Protein 2HC8 (pdb70)

Sequence (113 aa):
EAIKKLVGLQAKTAVVIRDGKEIAVPVEEVAVGDIVIVRPGEKIPVDGVVVEGESYVDESMISGEPVPVLKSKGDEVFGATINNTGVLKIRATRVGGETLLAQIVKLVEDAMG

Foldseek 3Di: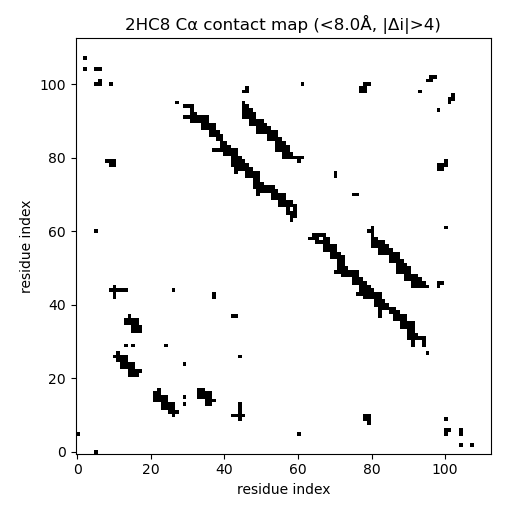
DPLVVLVVLADQWWWWQDPNRTDIDGQVPDDQQTKTKAAAFGFDHAKFFWQDDKFFKAPCVPPVDRGTDIHHGGDIDFGSIGTHDGMTITRHHGGDCGTPSNVVSCVVVVVVD

CATH classification: 2.70.150.10

B-factor: mean 28.39, std 11.29, range [14.31, 79.06]

GO terms:
  GO:0042802 identical protein binding (F, IPI)

Solvent-accessible surface area: 6274 Å² total; per-residue (Å²): 114,84,42,182,40,18,68,61,60,72,15,171,91,2,28,0,45,82,149,79,133,88,65,84,10,63,25,147,92,6,51,94,42,17,52,0,12,0,96,68,59,50,66,0,9,1,0,0,33,2,50,92,31,109,2,97,0,32,23,43,42,44,55,55,98,116,113,51,55,74,18,33,162,52,55,71,0,45,4,3,1,56,0,59,87,17,68,0,57,0,101,1,36,63,35,56,61,109,12,54,3,15,90,45,17,122,122,41,112,86,80,162,111

Secondary structure (DSSP, 8-state):
-HHHHHHHHS-SEEEEEETTEEEEEEGGG--TT-EEEE-TTPBP-SEEEEEE--EEEE-HHHH--SS-EEE-TT-EE-TT-EE-SS-EEEEEEE-GGGSHHHHHHHHHHHHH-

Organism: Archaeoglobus fulgidus (strain ATCC 49558 / DSM 4304 / JCM 9628 / NBRC 100126 / VC-16) (NCBI:txid224325)

Structure (mmCIF, N/CA/C/O backbone):
data_2HC8
#
_entry.id   2HC8
#
_cell.length_a   111.273
_cell.length_b   29.372
_cell.length_c   39.972
_cell.angle_alpha   90.00
_cell.angle_beta   110.46
_cell.angle_gamma   90.00
#
_symmetry.space_group_name_H-M   'C 1 2 1'
#
loop_
_entity.id
_entity.type
_entity.pdbx_description
1 polymer 'Cation-transporting ATPase, P-type'
2 water water
#
loop_
_atom_site.group_PDB
_atom_site.id
_atom_site.type_symbol
_atom_site.label_atom_id
_atom_site.label_alt_id
_atom_site.label_comp_id
_atom_site.label_asym_id
_atom_site.label_entity_id
_atom_site.label_seq_id
_atom_site.pdbx_PDB_ins_code
_atom_site.Cartn_x
_atom_site.Cartn_y
_atom_site.Cartn_z
_atom_site.occupancy
_atom_site.B_iso_or_equiv
_atom_site.auth_seq_id
_atom_site.auth_comp_id
_atom_site.auth_asym_id
_atom_site.auth_atom_id
_atom_site.pdbx_PDB_model_num
ATOM 1 N N . GLU A 1 1 ? 54.089 -10.527 -5.609 1.00 52.96 214 GLU A N 1
ATOM 2 C CA . GLU A 1 1 ? 55.224 -9.977 -4.804 1.00 52.86 214 GLU A CA 1
ATOM 3 C C . GLU A 1 1 ? 55.141 -8.456 -4.649 1.00 52.59 214 GLU A C 1
ATOM 4 O O . GLU A 1 1 ? 54.688 -7.757 -5.559 1.00 52.59 214 GLU A O 1
ATOM 6 N N . ALA A 1 2 ? 55.569 -7.966 -3.482 1.00 52.12 215 ALA A N 1
ATOM 7 C CA . ALA A 1 2 ? 55.729 -6.529 -3.204 1.00 51.59 215 ALA A CA 1
ATOM 8 C C . ALA A 1 2 ? 54.492 -5.667 -3.503 1.00 51.31 215 ALA A C 1
ATOM 9 O O . ALA A 1 2 ? 53.356 -6.091 -3.274 1.00 51.11 215 ALA A O 1
ATOM 11 N N . ILE A 1 3 ? 54.916 -4.671 -4.554 1.00 51.01 216 ILE A N 1
ATOM 12 C CA . ILE A 1 3 ? 53.969 -3.672 -5.051 1.00 50.74 216 ILE A CA 1
ATOM 13 C C . ILE A 1 3 ? 52.849 -4.247 -5.927 1.00 50.42 216 ILE A C 1
ATOM 14 O O . ILE A 1 3 ? 51.679 -3.836 -5.817 1.00 50.23 216 ILE A O 1
ATOM 19 N N . LYS A 1 4 ? 53.213 -5.180 -6.807 1.00 49.90 217 LYS A N 1
ATOM 20 C CA . LYS A 1 4 ? 52.236 -5.803 -7.696 1.00 49.56 217 LYS A CA 1
ATOM 21 C C . LYS A 1 4 ? 51.212 -6.598 -6.880 1.00 48.83 217 LYS A C 1
ATOM 22 O O . LYS A 1 4 ? 50.009 -6.594 -7.195 1.00 48.39 217 LYS A O 1
ATOM 28 N N . LYS A 1 5 ? 51.697 -7.248 -5.819 1.00 47.72 218 LYS A N 1
ATOM 29 C CA . LYS A 1 5 ? 50.832 -7.963 -4.877 1.00 47.15 218 LYS A CA 1
ATOM 30 C C . LYS A 1 5 ? 49.885 -7.004 -4.156 1.00 46.48 218 LYS A C 1
ATOM 31 O O . LYS A 1 5 ? 48.713 -7.329 -3.961 1.00 46.33 218 LYS A O 1
ATOM 33 N N . LEU A 1 6 ? 50.406 -5.832 -3.773 1.00 45.64 219 LEU A N 1
ATOM 34 C CA . LEU A 1 6 ? 49.631 -4.792 -3.089 1.00 44.68 219 LEU A CA 1
ATOM 35 C C . LEU A 1 6 ? 48.432 -4.306 -3.915 1.00 44.02 219 LEU A C 1
ATOM 36 O O . LEU A 1 6 ? 47.303 -4.266 -3.409 1.00 43.87 219 LEU A O 1
ATOM 41 N N . VAL A 1 7 ? 48.684 -3.948 -5.178 1.00 43.04 220 VAL A N 1
ATOM 42 C CA . VAL A 1 7 ? 47.632 -3.546 -6.118 1.00 42.34 220 VAL A CA 1
ATOM 43 C C . VAL A 1 7 ? 46.545 -4.628 -6.191 1.00 41.41 220 VAL A C 1
ATOM 44 O O . VAL A 1 7 ? 45.342 -4.321 -6.126 1.00 41.25 220 VAL A O 1
ATOM 48 N N . GLY A 1 8 ? 46.984 -5.889 -6.292 1.00 40.30 221 GLY A N 1
ATOM 49 C CA . GLY A 1 8 ? 46.084 -7.047 -6.265 1.00 38.83 221 GLY A CA 1
ATOM 50 C C . GLY A 1 8 ? 45.315 -7.216 -4.958 1.00 37.55 221 GLY A C 1
ATOM 51 O O . GLY A 1 8 ? 44.285 -7.886 -4.925 1.00 38.11 221 GLY A O 1
ATOM 52 N N . LEU A 1 9 ? 45.816 -6.608 -3.882 1.00 36.12 222 LEU A N 1
ATOM 53 C CA . LEU A 1 9 ? 45.177 -6.707 -2.572 1.00 34.68 222 LEU A CA 1
ATOM 54 C C . LEU A 1 9 ? 44.041 -5.700 -2.347 1.00 33.08 222 LEU A C 1
ATOM 55 O O . LEU A 1 9 ? 43.266 -5.860 -1.405 1.00 33.05 222 LEU A O 1
ATOM 60 N N . GLN A 1 10 ? 43.944 -4.685 -3.201 1.00 31.04 223 GLN A N 1
ATOM 61 C CA . GLN A 1 10 ? 42.941 -3.629 -3.017 1.00 30.08 223 GLN A CA 1
ATOM 62 C C . GLN A 1 10 ? 41.532 -4.204 -3.089 1.00 28.31 223 GLN A C 1
ATOM 63 O O . GLN A 1 10 ? 41.287 -5.105 -3.880 1.00 27.72 223 GLN A O 1
ATOM 69 N N . ALA A 1 11 ? 40.617 -3.704 -2.255 1.00 25.91 224 ALA A N 1
ATOM 70 C CA . ALA A 1 11 ? 39.216 -4.156 -2.310 1.00 25.31 224 ALA A CA 1
ATOM 71 C C . ALA A 1 11 ? 38.563 -3.779 -3.633 1.00 24.88 224 ALA A C 1
ATOM 72 O O . ALA A 1 11 ? 38.961 -2.786 -4.255 1.00 25.47 224 ALA A O 1
ATOM 74 N N . LYS A 1 12 ? 37.584 -4.572 -4.079 1.00 23.78 225 LYS A N 1
ATOM 75 C CA . LYS A 1 12 ? 36.842 -4.236 -5.295 1.00 23.02 225 LYS A CA 1
ATOM 76 C C . LYS A 1 12 ? 35.432 -3.769 -4.957 1.00 21.81 225 LYS A C 1
ATOM 77 O O . LYS A 1 12 ? 34.796 -3.106 -5.770 1.00 21.79 225 LYS A O 1
ATOM 83 N N . THR A 1 13 ? 34.970 -4.117 -3.763 1.00 20.79 226 THR A N 1
ATOM 84 C CA . THR A 1 13 ? 33.579 -3.827 -3.387 1.00 21.16 226 THR A CA 1
ATOM 85 C C . THR A 1 13 ? 33.564 -3.322 -1.950 1.00 20.07 226 THR A C 1
ATOM 86 O O . THR A 1 13 ? 34.551 -3.503 -1.209 1.00 20.60 226 THR A O 1
ATOM 90 N N . ALA A 1 14 ? 32.472 -2.655 -1.556 1.00 17.70 227 ALA A N 1
ATOM 91 C CA . ALA A 1 14 ? 32.293 -2.222 -0.199 1.00 16.32 227 ALA A CA 1
ATOM 92 C C . ALA A 1 14 ? 30.808 -2.335 0.123 1.00 16.95 227 ALA A C 1
ATOM 93 O O . ALA A 1 14 ? 29.993 -2.347 -0.764 1.00 18.40 227 ALA A O 1
ATOM 95 N N . VAL A 1 15 ? 30.492 -2.361 1.401 1.00 15.01 228 VAL A N 1
ATOM 96 C CA . VAL A 1 15 ? 29.076 -2.201 1.822 1.00 16.18 228 VAL A CA 1
ATOM 97 C C . VAL A 1 15 ? 28.995 -0.906 2.610 1.00 15.80 228 VAL A C 1
ATOM 98 O O . VAL A 1 15 ? 29.643 -0.759 3.675 1.00 17.82 228 VAL A O 1
ATOM 102 N N . VAL A 1 16 ? 28.201 0.035 2.104 1.00 16.33 229 VAL A N 1
ATOM 103 C CA . VAL A 1 16 ? 28.021 1.329 2.752 1.00 16.96 229 VAL A CA 1
ATOM 104 C C . VAL A 1 16 ? 26.648 1.388 3.355 1.00 18.21 229 VAL A C 1
ATOM 105 O O . VAL A 1 16 ? 25.760 0.599 2.960 1.00 18.55 229 VAL A O 1
ATOM 109 N N . ILE A 1 17 ? 26.475 2.286 4.335 1.00 17.67 230 ILE A N 1
ATOM 110 C CA . ILE A 1 17 ? 25.173 2.492 4.904 1.00 18.78 230 ILE A CA 1
ATOM 111 C C . ILE A 1 17 ? 24.733 3.879 4.454 1.00 17.90 230 ILE A C 1
ATOM 112 O O . ILE A 1 17 ? 25.337 4.904 4.854 1.00 16.41 230 ILE A O 1
ATOM 117 N N . ARG A 1 18 ? 23.681 3.896 3.635 1.00 18.36 231 ARG A N 1
ATOM 118 C CA . ARG A 1 18 ? 23.126 5.137 3.079 1.00 18.32 231 ARG A CA 1
ATOM 119 C C . ARG A 1 18 ? 21.599 5.075 3.211 1.00 20.18 231 ARG A C 1
ATOM 120 O O . ARG A 1 18 ? 20.992 4.004 2.948 1.00 20.26 231 ARG A O 1
ATOM 128 N N . ASP A 1 19 ? 21.005 6.198 3.618 1.00 19.93 232 ASP A N 1
ATOM 129 C CA . ASP A 1 19 ? 19.515 6.266 3.761 1.00 21.73 232 ASP A CA 1
ATOM 130 C C . ASP A 1 19 ? 19.014 5.171 4.712 1.00 22.69 232 ASP A C 1
ATOM 131 O O . ASP A 1 19 ? 17.962 4.548 4.478 1.00 23.42 232 ASP A O 1
ATOM 136 N N . GLY A 1 20 ? 19.795 4.926 5.757 1.00 23.15 233 GLY A N 1
ATOM 137 C CA . GLY A 1 20 ? 19.466 3.965 6.798 1.00 25.08 233 GLY A CA 1
ATOM 138 C C . GLY A 1 20 ? 19.575 2.489 6.446 1.00 25.25 233 GLY A C 1
ATOM 139 O O . GLY A 1 20 ? 19.137 1.647 7.246 1.00 27.05 233 GLY A O 1
ATOM 140 N N . LYS A 1 21 ? 20.128 2.164 5.273 1.00 23.83 234 LYS A N 1
ATOM 141 C CA . LYS A 1 21 ? 20.192 0.769 4.814 1.00 25.15 234 LYS A CA 1
ATOM 142 C C . LYS A 1 21 ? 21.583 0.404 4.239 1.00 22.70 234 LYS A C 1
ATOM 143 O O . LYS A 1 21 ? 22.309 1.290 3.768 1.00 21.37 234 LYS A O 1
ATOM 149 N N . GLU A 1 22 ? 21.926 -0.881 4.288 1.00 20.29 235 GLU A N 1
ATOM 150 C CA . GLU A 1 22 ? 23.170 -1.380 3.654 1.00 20.14 235 GLU A CA 1
ATOM 151 C C . GLU A 1 22 ? 23.031 -1.445 2.138 1.00 19.97 235 GLU A C 1
ATOM 152 O O . GLU A 1 22 ? 21.992 -1.874 1.620 1.00 20.02 235 GLU A O 1
ATOM 158 N N . ILE A 1 23 ? 24.054 -0.988 1.416 1.00 18.34 236 ILE A N 1
ATOM 159 C CA . ILE A 1 23 ? 24.081 -1.117 -0.034 1.00 18.40 236 ILE A CA 1
ATOM 160 C C . ILE A 1 23 ? 25.461 -1.598 -0.429 1.00 17.16 236 ILE A C 1
ATOM 161 O O . ILE A 1 23 ? 26.455 -0.977 -0.051 1.00 16.85 236 ILE A O 1
ATOM 166 N N . ALA A 1 24 ? 25.522 -2.700 -1.162 1.00 17.23 237 ALA A N 1
ATOM 167 C CA . ALA A 1 24 ? 26.813 -3.149 -1.783 1.00 17.80 237 ALA A CA 1
ATOM 168 C C . ALA A 1 24 ? 27.146 -2.392 -3.067 1.00 18.63 237 ALA A C 1
ATOM 169 O O . ALA A 1 24 ? 26.357 -2.363 -4.038 1.00 19.29 237 ALA A O 1
ATOM 171 N N . VAL A 1 25 ? 28.323 -1.763 -3.093 1.00 17.44 238 VAL A N 1
ATOM 172 C CA . VAL A 1 25 ? 28.704 -0.920 -4.225 1.00 19.02 238 VAL A CA 1
ATOM 173 C C . VAL A 1 25 ? 30.119 -1.258 -4.693 1.00 18.20 238 VAL A C 1
ATOM 174 O O . VAL A 1 25 ? 30.917 -1.741 -3.902 1.00 18.34 238 VAL A O 1
ATOM 178 N N . PRO A 1 26 ? 30.431 -0.988 -5.977 1.00 18.75 239 PRO A N 1
ATOM 179 C CA . PRO A 1 26 ? 31.841 -1.064 -6.353 1.00 19.12 239 PRO A CA 1
ATOM 180 C C . PRO A 1 26 ? 32.624 -0.066 -5.508 1.00 18.81 239 PRO A C 1
ATOM 181 O O . PRO A 1 26 ? 32.107 1.014 -5.169 1.00 18.87 239 PRO A O 1
ATOM 185 N N . VAL A 1 27 ? 33.864 -0.410 -5.173 1.00 19.02 240 VAL A N 1
ATOM 186 C CA . VAL A 1 27 ? 34.625 0.412 -4.218 1.00 18.86 240 VAL A CA 1
ATOM 187 C C . VAL A 1 27 ? 34.791 1.858 -4.715 1.00 18.81 240 VAL A C 1
ATOM 188 O O . VAL A 1 27 ? 34.888 2.746 -3.918 1.00 17.83 240 VAL A O 1
ATOM 192 N N . GLU A 1 28 ? 34.802 2.068 -6.024 1.00 18.92 241 GLU A N 1
ATOM 193 C CA . GLU A 1 28 ? 34.967 3.412 -6.610 1.00 20.25 241 GLU A CA 1
ATOM 194 C C . GLU A 1 28 ? 33.826 4.370 -6.231 1.00 20.21 241 GLU A C 1
ATOM 195 O O . GLU A 1 28 ? 33.981 5.598 -6.317 1.00 20.95 241 GLU A O 1
ATOM 201 N N . GLU A 1 29 ? 32.690 3.801 -5.815 1.00 19.31 242 GLU A N 1
ATOM 202 C CA . GLU A 1 29 ? 31.520 4.594 -5.446 1.00 19.35 242 GLU A CA 1
ATOM 203 C C . GLU A 1 29 ? 31.559 5.048 -3.994 1.00 18.17 242 GLU A C 1
ATOM 204 O O . GLU A 1 29 ? 30.700 5.826 -3.588 1.00 18.42 242 GLU A O 1
ATOM 210 N N . VAL A 1 30 ? 32.521 4.539 -3.204 1.00 16.85 243 VAL A N 1
ATOM 211 C CA . VAL A 1 30 ? 32.623 4.949 -1.795 1.00 15.85 243 VAL A CA 1
ATOM 212 C C . VAL A 1 30 ? 33.190 6.376 -1.752 1.00 17.73 243 VAL A C 1
ATOM 213 O O . VAL A 1 30 ? 34.200 6.664 -2.410 1.00 19.43 243 VAL A O 1
ATOM 217 N N . ALA A 1 31 ? 32.549 7.234 -0.967 1.00 17.09 244 ALA A N 1
ATOM 218 C CA . ALA A 1 31 ? 33.006 8.632 -0.804 1.00 16.76 244 ALA A CA 1
ATOM 219 C C . ALA A 1 31 ? 33.581 8.861 0.582 1.00 16.17 244 ALA A C 1
ATOM 220 O O . ALA A 1 31 ? 33.214 8.192 1.543 1.00 15.96 244 ALA A O 1
ATOM 222 N N . VAL A 1 32 ? 34.474 9.859 0.687 1.00 16.86 245 VAL A N 1
ATOM 223 C CA . VAL A 1 32 ? 34.891 10.330 2.002 1.00 17.30 245 VAL A CA 1
ATOM 224 C C . VAL A 1 32 ? 33.606 10.661 2.767 1.00 16.59 245 VAL A C 1
ATOM 225 O O . VAL A 1 32 ? 32.679 11.244 2.187 1.00 18.59 245 VAL A O 1
ATOM 229 N N . GLY A 1 33 ? 33.537 10.275 4.033 1.00 16.74 246 GLY A N 1
ATOM 230 C CA . GLY A 1 33 ? 32.339 10.498 4.845 1.00 18.13 246 GLY A CA 1
ATOM 231 C C . GLY A 1 33 ? 31.391 9.313 4.895 1.00 17.57 246 GLY A C 1
ATOM 232 O O . GLY A 1 33 ? 30.608 9.181 5.838 1.00 18.26 246 GLY A O 1
ATOM 233 N N . ASP A 1 34 ? 31.477 8.427 3.918 1.00 16.33 247 ASP A N 1
ATOM 234 C CA . ASP A 1 34 ? 30.614 7.225 3.896 1.00 17.63 247 ASP A CA 1
ATOM 235 C C . ASP A 1 34 ? 30.836 6.388 5.133 1.00 17.28 247 ASP A C 1
ATOM 236 O O . ASP A 1 34 ? 31.976 6.259 5.614 1.00 16.47 247 ASP A O 1
ATOM 241 N N . ILE A 1 35 ? 29.757 5.797 5.629 1.00 17.70 248 ILE A N 1
ATOM 242 C CA . ILE A 1 35 ? 29.877 4.771 6.671 1.00 17.63 248 ILE A CA 1
ATOM 243 C C . ILE A 1 35 ? 29.942 3.419 5.953 1.00 18.61 248 ILE A C 1
ATOM 244 O O . ILE A 1 35 ? 29.027 3.036 5.181 1.00 16.97 248 ILE A O 1
ATOM 249 N N . VAL A 1 36 ? 31.055 2.726 6.172 1.00 17.72 249 VAL A N 1
ATOM 250 C CA . VAL A 1 36 ? 31.237 1.385 5.653 1.00 17.86 249 VAL A CA 1
ATOM 251 C C . VAL A 1 36 ? 31.138 0.351 6.776 1.00 17.27 249 VAL A C 1
ATOM 252 O O . VAL A 1 36 ? 31.584 0.586 7.909 1.00 16.27 249 VAL A O 1
ATOM 256 N N . ILE A 1 37 ? 30.507 -0.776 6.464 1.00 16.55 250 ILE A N 1
ATOM 257 C CA . ILE A 1 37 ? 30.406 -1.876 7.421 1.00 18.04 250 ILE A CA 1
ATOM 258 C C . ILE A 1 37 ? 31.297 -3.018 6.920 1.00 17.09 250 ILE A C 1
ATOM 259 O O . ILE A 1 37 ? 31.274 -3.380 5.727 1.00 18.07 250 ILE A O 1
ATOM 264 N N . VAL A 1 38 ? 32.128 -3.537 7.821 1.00 18.77 251 VAL A N 1
ATOM 265 C CA . VAL A 1 38 ? 33.064 -4.619 7.486 1.00 18.25 251 VAL A CA 1
ATOM 266 C C . VAL A 1 38 ? 32.894 -5.785 8.450 1.00 19.60 251 VAL A C 1
ATOM 267 O O . VAL A 1 38 ? 33.030 -5.609 9.657 1.00 18.91 251 VAL A O 1
ATOM 271 N N . ARG A 1 39 ? 32.545 -6.954 7.924 1.00 22.27 252 ARG A N 1
ATOM 272 C CA . ARG A 1 39 ? 32.325 -8.137 8.775 1.00 24.43 252 ARG A CA 1
ATOM 273 C C . ARG A 1 39 ? 33.624 -8.848 9.107 1.00 24.32 252 ARG A C 1
ATOM 274 O O . ARG A 1 39 ? 34.599 -8.686 8.382 1.00 25.07 252 ARG A O 1
ATOM 282 N N . PRO A 1 40 ? 33.618 -9.696 10.161 1.00 25.18 253 PRO A N 1
ATOM 283 C CA . PRO A 1 40 ? 34.820 -10.515 10.394 1.00 25.41 253 PRO A CA 1
ATOM 284 C C . PRO A 1 40 ? 35.196 -11.286 9.149 1.00 24.89 253 PRO A C 1
ATOM 285 O O . PRO A 1 40 ? 34.314 -11.854 8.477 1.00 25.25 253 PRO A O 1
ATOM 289 N N . GLY A 1 41 ? 36.484 -11.300 8.836 1.00 24.90 254 GLY A N 1
ATOM 290 C CA . GLY A 1 41 ? 37.020 -11.986 7.670 1.00 25.01 254 GLY A CA 1
ATOM 291 C C . GLY A 1 41 ? 37.055 -11.191 6.384 1.00 25.60 254 GLY A C 1
ATOM 292 O O . GLY A 1 41 ? 37.641 -11.630 5.396 1.00 26.71 254 GLY A O 1
ATOM 293 N N . GLU A 1 42 ? 36.429 -10.009 6.391 1.00 24.82 255 GLU A N 1
ATOM 294 C CA . GLU A 1 42 ? 36.352 -9.190 5.188 1.00 25.78 255 GLU A CA 1
ATOM 295 C C . GLU A 1 42 ? 37.465 -8.152 5.135 1.00 24.12 255 GLU A C 1
ATOM 296 O O . GLU A 1 42 ? 37.942 -7.668 6.172 1.00 24.77 255 GLU A O 1
ATOM 302 N N . LYS A 1 43 ? 37.820 -7.794 3.914 1.00 24.14 256 LYS A N 1
ATOM 303 C CA . LYS A 1 43 ? 38.771 -6.734 3.631 1.00 23.60 256 LYS A CA 1
ATOM 304 C C . LYS A 1 43 ? 38.190 -5.343 3.964 1.00 22.80 256 LYS A C 1
ATOM 305 O O . LYS A 1 43 ? 37.049 -5.010 3.549 1.00 21.60 256 LYS A O 1
ATOM 311 N N . ILE A 1 44 ? 38.963 -4.534 4.694 1.00 21.04 257 ILE A N 1
ATOM 312 C CA . ILE A 1 44 ? 38.601 -3.114 4.899 1.00 19.79 257 ILE A CA 1
ATOM 313 C C . ILE A 1 44 ? 38.820 -2.377 3.566 1.00 18.95 257 ILE A C 1
ATOM 314 O O . ILE A 1 44 ? 39.9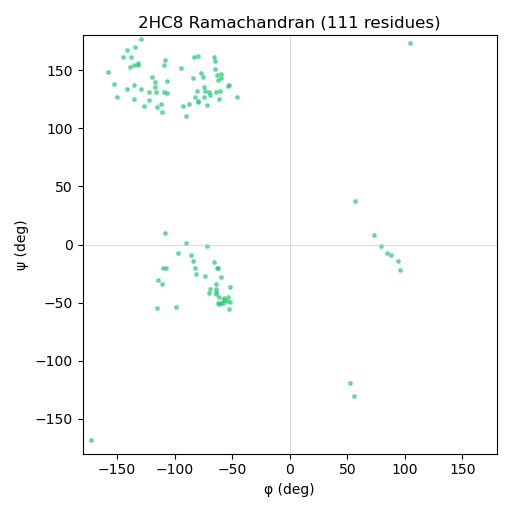15 -2.437 2.975 1.00 19.16 257 ILE A O 1
ATOM 319 N N . PRO A 1 45 ? 37.759 -1.782 3.013 1.00 17.66 258 PRO A N 1
ATOM 320 C CA . PRO A 1 45 ? 37.912 -1.309 1.610 1.00 16.83 258 PRO A CA 1
ATOM 321 C C . PRO A 1 45 ? 38.595 0.021 1.372 1.00 17.97 258 PRO A C 1
ATOM 322 O O . PRO A 1 45 ? 39.081 0.248 0.251 1.00 19.00 258 PRO A O 1
ATOM 326 N N . VAL A 1 46 ? 38.559 0.911 2.367 1.00 17.18 259 VAL A N 1
ATOM 327 C CA . VAL A 1 46 ? 39.126 2.264 2.234 1.00 17.64 259 VAL A CA 1
ATOM 328 C C . VAL A 1 46 ? 39.789 2.616 3.561 1.00 17.13 259 VAL A C 1
ATOM 329 O O . VAL A 1 46 ? 39.542 1.929 4.539 1.00 17.05 259 VAL A O 1
ATOM 333 N N . ASP A 1 47 ? 40.598 3.683 3.597 1.00 16.81 260 ASP A N 1
ATOM 334 C CA . ASP A 1 47 ? 41.102 4.188 4.903 1.00 17.86 260 ASP A CA 1
ATOM 335 C C . ASP A 1 47 ? 39.999 4.928 5.647 1.00 17.57 260 ASP A C 1
ATOM 336 O O . ASP A 1 47 ? 39.180 5.628 5.034 1.00 18.52 260 ASP A O 1
ATOM 341 N N . GLY A 1 48 ? 39.993 4.798 6.963 1.00 17.79 261 GLY A N 1
ATOM 342 C CA . GLY A 1 48 ? 39.005 5.513 7.775 1.00 19.91 261 GLY A CA 1
ATOM 343 C C . GLY A 1 48 ? 39.197 5.432 9.267 1.00 20.09 261 GLY A C 1
ATOM 344 O O . GLY A 1 48 ? 40.266 4.992 9.746 1.00 20.61 261 GLY A O 1
ATOM 345 N N . VAL A 1 49 ? 38.183 5.871 10.021 1.00 18.91 262 VAL A N 1
ATOM 346 C CA . VAL A 1 49 ? 38.232 5.885 11.485 1.00 20.27 262 VAL A CA 1
ATOM 347 C C . VAL A 1 49 ? 37.054 5.057 11.961 1.00 19.02 262 VAL A C 1
ATOM 348 O O . VAL A 1 49 ? 35.925 5.217 11.453 1.00 18.37 262 VAL A O 1
ATOM 352 N N . VAL A 1 50 ? 37.330 4.142 12.884 1.00 19.70 263 VAL A N 1
ATOM 353 C CA . VAL A 1 50 ? 36.287 3.315 13.490 1.00 20.40 263 VAL A CA 1
ATOM 354 C C . VAL A 1 50 ? 35.252 4.164 14.232 1.00 21.16 263 VAL A C 1
ATOM 355 O O . VAL A 1 50 ? 35.607 4.988 15.091 1.00 20.43 263 VAL A O 1
ATOM 359 N N . VAL A 1 51 ? 33.980 3.983 13.877 1.00 21.50 264 VAL A N 1
ATOM 360 C CA . VAL A 1 51 ? 32.898 4.715 14.571 1.00 24.24 264 VAL A CA 1
ATOM 361 C C . VAL A 1 51 ? 32.047 3.806 15.442 1.00 25.10 264 VAL A C 1
ATOM 362 O O . VAL A 1 51 ? 31.363 4.274 16.375 1.00 25.88 264 VAL A O 1
ATOM 366 N N . GLU A 1 52 ? 32.096 2.514 15.151 1.00 25.37 265 GLU A N 1
ATOM 367 C CA . GLU A 1 52 ? 31.404 1.506 15.950 1.00 27.71 265 GLU A CA 1
ATOM 368 C C . GLU A 1 52 ? 32.116 0.165 15.861 1.00 26.04 265 GLU A C 1
ATOM 369 O O . GLU A 1 52 ? 32.566 -0.242 14.797 1.00 24.72 265 GLU A O 1
ATOM 375 N N . GLY A 1 53 ? 32.223 -0.504 17.002 1.00 26.66 266 GLY A N 1
ATOM 376 C CA . GLY A 1 53 ? 32.725 -1.870 17.065 1.00 26.48 266 GLY A CA 1
ATOM 377 C C . GLY A 1 53 ? 34.143 -1.946 17.596 1.00 26.83 266 GLY A C 1
ATOM 378 O O . GLY A 1 53 ? 34.795 -0.928 17.803 1.00 27.29 266 GLY A O 1
ATOM 379 N N . GLU A 1 54 ? 34.601 -3.172 17.810 1.00 26.96 267 GLU A N 1
ATOM 380 C CA . GLU A 1 54 ? 35.944 -3.450 18.295 1.00 28.13 267 GLU A CA 1
ATOM 381 C C . GLU A 1 54 ? 36.361 -4.798 17.733 1.00 26.44 267 GLU A C 1
ATOM 382 O O . GLU A 1 54 ? 35.637 -5.783 17.873 1.00 26.49 267 GLU A O 1
ATOM 388 N N . SER A 1 55 ? 37.522 -4.835 17.080 1.00 24.68 268 SER A N 1
ATOM 389 C CA . SER A 1 55 ? 37.959 -6.020 16.374 1.00 23.24 268 SER A CA 1
ATOM 390 C C . SER A 1 55 ? 39.486 -6.019 16.179 1.00 22.51 268 SER A C 1
ATOM 391 O O . SER A 1 55 ? 40.097 -4.942 16.025 1.00 22.46 268 SER A O 1
ATOM 394 N N . TYR A 1 56 ? 40.073 -7.214 16.161 1.00 21.25 269 TYR A N 1
ATOM 395 C CA . TYR A 1 56 ? 41.478 -7.338 15.776 1.00 21.30 269 TYR A CA 1
ATOM 396 C C . TYR A 1 56 ? 41.551 -7.311 14.252 1.00 20.90 269 TYR A C 1
ATOM 397 O O . TYR A 1 56 ? 40.762 -7.999 13.573 1.00 22.09 269 TYR A O 1
ATOM 406 N N . VAL A 1 57 ? 42.473 -6.491 13.735 1.00 19.22 270 VAL A N 1
ATOM 407 C CA . VAL A 1 57 ? 42.677 -6.309 12.303 1.00 18.49 270 VAL A CA 1
ATOM 408 C C . VAL A 1 57 ? 44.090 -6.781 11.935 1.00 19.79 270 VAL A C 1
ATOM 409 O O . VAL A 1 57 ? 45.074 -6.455 12.620 1.00 20.36 270 VAL A O 1
ATOM 413 N N . ASP A 1 58 ? 44.164 -7.532 10.843 1.00 20.11 271 ASP A N 1
ATOM 414 C CA . ASP A 1 58 ? 45.424 -8.054 10.298 1.00 21.71 271 ASP A CA 1
ATOM 415 C C . ASP A 1 58 ? 45.985 -7.047 9.297 1.00 21.54 271 ASP A C 1
ATOM 416 O O . ASP A 1 58 ? 45.406 -6.844 8.244 1.00 21.61 271 ASP A O 1
ATOM 421 N N . GLU A 1 59 ? 47.099 -6.393 9.666 1.00 22.27 272 GLU A N 1
ATOM 422 C CA . GLU A 1 59 ? 47.744 -5.380 8.835 1.00 22.64 272 GLU A CA 1
ATOM 423 C C . GLU A 1 59 ? 49.060 -5.878 8.235 1.00 23.27 272 GLU A C 1
ATOM 424 O O . GLU A 1 59 ? 49.790 -5.103 7.634 1.00 22.08 272 GLU A O 1
ATOM 430 N N . SER A 1 60 ? 49.322 -7.176 8.378 1.00 24.74 273 SER A N 1
ATOM 431 C CA . SER A 1 60 ? 50.590 -7.782 7.890 1.00 26.58 273 SER A CA 1
ATOM 432 C C . SER A 1 60 ? 50.924 -7.471 6.432 1.00 27.40 273 SER A C 1
ATOM 433 O O . SER A 1 60 ? 52.094 -7.264 6.110 1.00 28.40 273 SER A O 1
ATOM 436 N N . MET A 1 61 ? 49.901 -7.401 5.570 1.00 27.53 274 MET A N 1
ATOM 437 C CA . MET A 1 61 ? 50.096 -7.117 4.147 1.00 28.49 274 MET A CA 1
ATOM 438 C C . MET A 1 61 ? 50.632 -5.720 3.850 1.00 29.09 274 MET A C 1
ATOM 439 O O . MET A 1 61 ? 51.092 -5.445 2.736 1.00 30.31 274 MET A O 1
ATOM 444 N N . ILE A 1 62 ? 50.579 -4.833 4.835 1.00 29.83 275 ILE A N 1
ATOM 445 C CA . ILE A 1 62 ? 51.147 -3.480 4.687 1.00 30.40 275 ILE A CA 1
ATOM 446 C C . ILE A 1 62 ? 52.325 -3.233 5.648 1.00 31.29 275 ILE A C 1
ATOM 447 O O . ILE A 1 62 ? 53.414 -2.830 5.230 1.00 32.34 275 ILE A O 1
ATOM 452 N N . SER A 1 63 ? 52.098 -3.445 6.934 1.00 31.25 276 SER A N 1
ATOM 453 C CA . SER A 1 63 ? 53.129 -3.198 7.933 1.00 32.06 276 SER A CA 1
ATOM 454 C C . SER A 1 63 ? 54.133 -4.345 8.095 1.00 32.81 276 SER A C 1
ATOM 455 O O . SER A 1 63 ? 55.206 -4.137 8.656 1.00 34.25 276 SER A O 1
ATOM 458 N N . GLY A 1 64 ? 53.769 -5.550 7.662 1.00 33.36 277 GLY A N 1
ATOM 459 C CA . GLY A 1 64 ? 54.614 -6.741 7.864 1.00 34.39 277 GLY A CA 1
ATOM 460 C C . GLY A 1 64 ? 54.559 -7.367 9.251 1.00 34.68 277 GLY A C 1
ATOM 461 O O . GLY A 1 64 ? 55.212 -8.387 9.515 1.00 35.10 277 GLY A O 1
ATOM 462 N N . GLU A 1 65 ? 53.775 -6.768 10.143 1.00 34.50 278 GLU A N 1
ATOM 463 C CA . GLU A 1 65 ? 53.625 -7.275 11.502 1.00 34.50 278 GLU A CA 1
ATOM 464 C C . GLU A 1 65 ? 52.649 -8.459 11.519 1.00 33.88 278 GLU A C 1
ATOM 465 O O . GLU A 1 65 ? 51.499 -8.313 11.103 1.00 32.95 278 GLU A O 1
ATOM 471 N N . PRO A 1 66 ? 53.098 -9.633 12.005 1.00 32.78 279 PRO A N 1
ATOM 472 C CA . PRO A 1 66 ? 52.244 -10.825 11.965 1.00 31.95 279 PRO A CA 1
ATOM 473 C C . PRO A 1 66 ? 51.105 -10.802 12.986 1.00 30.59 279 PRO A C 1
ATOM 474 O O . PRO A 1 66 ? 50.059 -11.434 12.769 1.00 30.82 279 PRO A O 1
ATOM 478 N N . VAL A 1 67 ? 51.306 -10.096 14.090 1.00 28.54 280 VAL A N 1
ATOM 479 C CA . VAL A 1 67 ? 50.305 -10.029 15.139 1.00 26.76 280 VAL A CA 1
ATOM 480 C C . VAL A 1 67 ? 49.252 -8.962 14.764 1.00 25.39 280 VAL A C 1
ATOM 481 O O . VAL A 1 67 ? 49.605 -7.793 14.491 1.00 24.01 280 VAL A O 1
ATOM 485 N N . PRO A 1 68 ? 47.958 -9.356 14.786 1.00 24.71 281 PRO A N 1
ATOM 486 C CA . PRO A 1 68 ? 46.899 -8.386 14.457 1.00 24.10 281 PRO A CA 1
ATOM 487 C C . PRO A 1 68 ? 46.821 -7.282 15.495 1.00 23.07 281 PRO A C 1
ATOM 488 O O . PRO A 1 68 ? 47.266 -7.454 16.640 1.00 23.24 281 PRO A O 1
ATOM 492 N N . VAL A 1 69 ? 46.191 -6.177 15.106 1.00 22.55 282 VAL A N 1
ATOM 493 C CA . VAL A 1 69 ? 46.126 -4.964 15.921 1.00 22.26 282 VAL A CA 1
ATOM 494 C C . VAL A 1 69 ? 44.674 -4.649 16.316 1.00 22.72 282 VAL A C 1
ATOM 495 O O . VAL A 1 69 ? 43.780 -4.675 15.464 1.00 21.89 282 VAL A O 1
ATOM 499 N N . LEU A 1 70 ? 44.460 -4.386 17.605 1.00 21.25 283 LEU A N 1
ATOM 500 C CA . LEU A 1 70 ? 43.128 -4.067 18.134 1.00 23.11 283 LEU A CA 1
ATOM 501 C C . LEU A 1 70 ? 42.666 -2.709 17.630 1.00 22.78 283 LEU A C 1
ATOM 502 O O . LEU A 1 70 ? 43.374 -1.713 17.753 1.00 22.40 283 LEU A O 1
ATOM 507 N N . LYS A 1 71 ? 41.456 -2.683 17.072 1.00 22.88 284 LYS A N 1
ATOM 508 C CA . LYS A 1 71 ? 40.870 -1.446 16.558 1.00 23.56 284 LYS A CA 1
ATOM 509 C C . LYS A 1 71 ? 39.543 -1.214 17.267 1.00 24.37 284 LYS A C 1
ATOM 510 O O . LYS A 1 71 ? 38.677 -2.099 17.277 1.00 24.29 284 LYS A O 1
ATOM 516 N N . SER A 1 72 ? 39.416 -0.045 17.883 1.00 25.59 285 SER A N 1
ATOM 517 C CA . SER A 1 72 ? 38.217 0.359 18.624 1.00 27.70 285 SER A CA 1
ATOM 518 C C . SER A 1 72 ? 37.790 1.743 18.126 1.00 27.44 285 SER A C 1
ATOM 519 O O . SER A 1 72 ? 38.489 2.367 17.318 1.00 26.71 285 SER A O 1
ATOM 522 N N . LYS A 1 73 ? 36.666 2.245 18.639 1.00 27.82 286 LYS A N 1
ATOM 523 C CA . LYS A 1 73 ? 36.200 3.587 18.283 1.00 28.37 286 LYS A CA 1
ATOM 524 C C . LYS A 1 73 ? 37.317 4.654 18.310 1.00 26.69 286 LYS A C 1
ATOM 525 O O . LYS A 1 73 ? 38.044 4.794 19.300 1.00 26.82 286 LYS A O 1
ATOM 531 N N . GLY A 1 74 ? 37.454 5.387 17.208 1.00 25.94 287 GLY A N 1
ATOM 532 C CA . GLY A 1 74 ? 38.421 6.468 17.116 1.00 24.71 287 GLY A CA 1
ATOM 533 C C . GLY A 1 74 ? 39.747 6.036 16.503 1.00 24.03 287 GLY A C 1
ATOM 534 O O . GLY A 1 74 ? 40.532 6.889 16.118 1.00 24.49 287 GLY A O 1
ATOM 535 N N . ASP A 1 75 ? 39.984 4.722 16.401 1.00 23.24 288 ASP A N 1
ATOM 536 C CA . ASP A 1 75 ? 41.217 4.209 15.794 1.00 22.89 288 ASP A CA 1
ATOM 537 C C . ASP A 1 75 ? 41.154 4.301 14.270 1.00 22.83 288 ASP A C 1
ATOM 538 O O . ASP A 1 75 ? 40.082 4.156 13.680 1.00 22.41 288 ASP A O 1
ATOM 543 N N . GLU A 1 76 ? 42.314 4.516 13.663 1.00 21.68 289 GLU A N 1
ATOM 544 C CA . GLU A 1 76 ? 42.454 4.549 12.222 1.00 22.69 289 G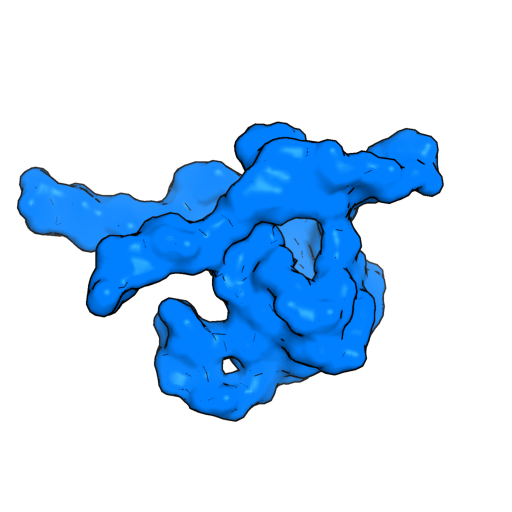LU A CA 1
ATOM 545 C C . GLU A 1 76 ? 42.609 3.141 11.677 1.00 21.42 289 GLU A C 1
ATOM 546 O O . GLU A 1 76 ? 43.283 2.277 12.288 1.00 21.18 289 GLU A O 1
ATOM 552 N N . VAL A 1 77 ? 42.009 2.925 10.508 1.00 19.40 290 VAL A N 1
ATOM 553 C CA . VAL A 1 77 ? 42.128 1.664 9.783 1.00 17.50 290 VAL A CA 1
ATOM 554 C C . VAL A 1 77 ? 42.474 1.970 8.342 1.00 16.69 290 VAL A C 1
ATOM 555 O O . VAL A 1 77 ? 42.202 3.083 7.843 1.00 17.22 290 VAL A O 1
ATOM 559 N N . PHE A 1 78 ? 43.088 0.975 7.703 1.00 17.16 291 PHE A N 1
ATOM 560 C CA . PHE A 1 78 ? 43.610 1.129 6.371 1.00 16.78 291 PHE A CA 1
ATOM 561 C C . PHE A 1 78 ? 42.979 0.189 5.373 1.00 16.44 291 PHE A C 1
ATOM 562 O O . PHE A 1 78 ? 42.811 -1.037 5.585 1.00 18.04 291 PHE A O 1
ATOM 570 N N . GLY A 1 79 ? 42.835 0.732 4.172 1.00 18.14 292 GLY A N 1
ATOM 571 C CA . GLY A 1 79 ? 42.323 -0.099 3.065 1.00 19.05 292 GLY A CA 1
ATOM 572 C C . GLY A 1 79 ? 43.341 -1.240 2.820 1.00 19.14 292 GLY A C 1
ATOM 573 O O . GLY A 1 79 ? 44.538 -0.955 2.898 1.00 18.76 292 GLY A O 1
ATOM 574 N N . ALA A 1 80 ? 42.773 -2.340 2.461 1.00 20.09 293 ALA A N 1
ATOM 575 C CA . ALA A 1 80 ? 43.408 -3.606 2.089 1.00 21.72 293 ALA A CA 1
ATOM 576 C C . ALA A 1 80 ? 43.742 -4.451 3.292 1.00 21.66 293 ALA A C 1
ATOM 577 O O . ALA A 1 80 ? 43.958 -5.672 3.151 1.00 23.22 293 ALA A O 1
ATOM 579 N N . THR A 1 81 ? 43.545 -3.858 4.489 1.00 20.78 294 THR A N 1
ATOM 580 C CA . THR A 1 81 ? 43.785 -4.715 5.680 1.00 20.74 294 THR A CA 1
ATOM 581 C C . THR A 1 81 ? 42.616 -5.636 5.964 1.00 20.68 294 THR A C 1
ATOM 582 O O . THR A 1 81 ? 41.505 -5.390 5.476 1.00 20.75 294 THR A O 1
ATOM 586 N N . ILE A 1 82 ? 42.770 -6.702 6.746 1.00 21.33 295 ILE A N 1
ATOM 587 C CA . ILE A 1 82 ? 41.718 -7.683 6.885 1.00 21.42 295 ILE A CA 1
ATOM 588 C C . ILE A 1 82 ? 41.145 -7.643 8.289 1.00 20.88 295 ILE A C 1
ATOM 589 O O . ILE A 1 82 ? 41.857 -7.823 9.260 1.00 21.30 295 ILE A O 1
ATOM 594 N N . ASN A 1 83 ? 39.844 -7.387 8.372 1.00 20.43 296 ASN A N 1
ATOM 595 C CA . ASN A 1 83 ? 39.145 -7.400 9.627 1.00 21.44 296 ASN A CA 1
ATOM 596 C C . ASN A 1 83 ? 38.946 -8.842 10.105 1.00 22.91 296 ASN A C 1
ATOM 597 O O . ASN A 1 83 ? 38.407 -9.680 9.346 1.00 24.18 296 ASN A O 1
ATOM 602 N N . ASN A 1 84 ? 39.369 -9.137 11.343 1.00 22.67 297 ASN A N 1
ATOM 603 C CA . ASN A 1 84 ? 39.365 -10.550 11.827 1.00 24.76 297 ASN A CA 1
ATOM 604 C C . ASN A 1 84 ? 38.189 -10.987 12.699 1.00 24.95 297 ASN A C 1
ATOM 605 O O . ASN A 1 84 ? 37.565 -12.020 12.426 1.00 27.50 297 ASN A O 1
ATOM 610 N N . THR A 1 85 ? 37.929 -10.252 13.768 1.00 25.29 298 THR A N 1
ATOM 611 C CA . THR A 1 85 ? 37.150 -10.787 14.875 1.00 26.20 298 THR A CA 1
ATOM 612 C C . THR A 1 85 ? 35.756 -10.220 15.108 1.00 26.41 298 THR A C 1
ATOM 613 O O . THR A 1 85 ? 34.864 -10.954 15.541 1.00 26.71 298 THR A O 1
ATOM 617 N N . GLY A 1 86 ? 35.550 -8.935 14.837 1.00 25.52 299 GLY A N 1
ATOM 618 C CA . GLY A 1 86 ? 34.257 -8.311 15.117 1.00 24.99 299 GLY A CA 1
ATOM 619 C C . GLY A 1 86 ? 33.826 -7.361 14.001 1.00 24.37 299 GLY A C 1
ATOM 620 O O . GLY A 1 86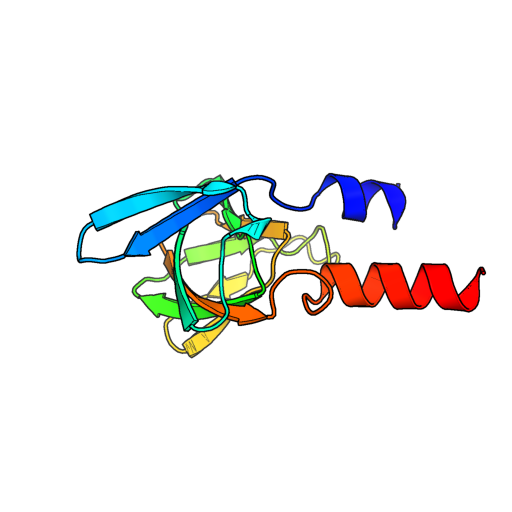 ? 34.660 -6.800 13.306 1.00 24.12 299 GLY A O 1
ATOM 621 N N . VAL A 1 87 ? 32.513 -7.189 13.846 1.00 23.99 300 VAL A N 1
ATOM 622 C CA . VAL A 1 87 ? 31.975 -6.206 12.889 1.00 23.76 300 VAL A CA 1
ATOM 623 C C . VAL A 1 87 ? 32.450 -4.785 13.243 1.00 22.54 300 VAL A C 1
ATOM 624 O O . VAL A 1 87 ? 32.401 -4.355 14.408 1.00 23.20 300 VAL A O 1
ATOM 628 N N . LEU A 1 88 ? 32.940 -4.070 12.239 1.00 21.72 301 LEU A N 1
ATOM 629 C CA . LEU A 1 88 ? 33.308 -2.669 12.389 1.00 20.39 301 LEU A CA 1
ATOM 630 C C . LEU A 1 88 ? 32.439 -1.776 11.494 1.00 19.88 301 LEU A C 1
ATOM 631 O O . LEU A 1 88 ? 32.175 -2.146 10.345 1.00 19.57 301 LEU A O 1
ATOM 636 N N . LYS A 1 89 ? 32.033 -0.621 12.020 1.00 19.86 302 LYS A N 1
ATOM 637 C CA . LYS A 1 89 ? 31.553 0.479 11.183 1.00 20.49 302 LYS A CA 1
ATOM 638 C C . LYS A 1 89 ? 32.640 1.553 11.164 1.00 19.73 302 LYS A C 1
ATOM 639 O O . LYS A 1 89 ? 33.173 1.938 12.219 1.00 19.45 302 LYS A O 1
ATOM 645 N N . ILE A 1 90 ? 32.983 1.993 9.954 1.00 18.86 303 ILE A N 1
ATOM 646 C CA . ILE A 1 90 ? 34.120 2.901 9.731 1.00 18.72 303 ILE A CA 1
ATOM 647 C C . ILE A 1 90 ? 33.663 4.099 8.885 1.00 18.64 303 ILE A C 1
ATOM 648 O O . ILE A 1 90 ? 32.962 3.922 7.856 1.00 17.70 303 ILE A O 1
ATOM 653 N N . ARG A 1 91 ? 34.041 5.307 9.290 1.00 16.82 304 ARG A N 1
ATOM 654 C CA . ARG A 1 91 ? 33.793 6.488 8.459 1.00 18.24 304 ARG A CA 1
ATOM 655 C C . ARG A 1 91 ? 34.980 6.630 7.510 1.00 17.19 304 ARG A C 1
ATOM 656 O O . ARG A 1 91 ? 36.128 6.719 7.991 1.00 16.06 304 ARG A O 1
ATOM 664 N N . ALA A 1 92 ? 34.739 6.612 6.187 1.00 16.66 305 ALA A N 1
ATOM 665 C CA . ALA A 1 92 ? 35.801 6.732 5.222 1.00 17.67 305 ALA A CA 1
ATOM 666 C C . ALA A 1 92 ? 36.500 8.091 5.322 1.00 17.07 305 ALA A C 1
ATOM 667 O O . ALA A 1 92 ? 35.833 9.135 5.339 1.00 16.33 305 ALA A O 1
ATOM 669 N N . THR A 1 93 ? 37.838 8.063 5.363 1.00 17.93 306 THR A N 1
ATOM 670 C CA . THR A 1 93 ? 38.617 9.299 5.419 1.00 19.06 306 THR A CA 1
ATOM 671 C C . THR A 1 93 ? 39.475 9.535 4.180 1.00 19.51 306 THR A C 1
ATOM 672 O O . THR A 1 93 ? 39.730 10.704 3.825 1.00 20.56 306 THR A O 1
ATOM 676 N N . ARG A 1 94 ? 39.928 8.449 3.547 1.00 18.46 307 ARG A N 1
ATOM 677 C CA . ARG A 1 94 ? 40.666 8.516 2.269 1.00 19.90 307 ARG A CA 1
ATOM 678 C C . ARG A 1 94 ? 40.253 7.368 1.358 1.00 18.77 307 ARG A C 1
ATOM 679 O O . ARG A 1 94 ? 40.219 6.221 1.797 1.00 18.43 307 ARG A O 1
ATOM 687 N N . VAL A 1 95 ? 39.987 7.675 0.087 1.00 19.48 308 VAL A N 1
ATOM 688 C CA . VAL A 1 95 ? 39.521 6.712 -0.889 1.00 19.89 308 VAL A CA 1
ATOM 689 C C . VAL A 1 95 ? 40.325 6.903 -2.173 1.00 21.37 308 VAL A C 1
ATOM 690 O O . VAL A 1 95 ? 41.065 7.902 -2.305 1.00 21.11 308 VAL A O 1
ATOM 694 N N . GLY A 1 96 ? 40.177 5.967 -3.108 1.00 21.90 309 GLY A N 1
ATOM 695 C CA . GLY A 1 96 ? 40.804 6.049 -4.428 1.00 23.79 309 GLY A CA 1
ATOM 696 C C . GLY A 1 96 ? 42.309 6.216 -4.280 1.00 24.54 309 GLY A C 1
ATOM 697 O O . GLY A 1 96 ? 42.935 5.514 -3.480 1.00 24.37 309 GLY A O 1
ATOM 698 N N . GLY A 1 97 ? 42.859 7.196 -4.987 1.00 25.61 310 GLY A N 1
ATOM 699 C CA . GLY A 1 97 ? 44.313 7.426 -4.996 1.00 26.27 310 GLY A CA 1
ATOM 700 C C . GLY A 1 97 ? 44.887 8.002 -3.709 1.00 26.06 310 GLY A C 1
ATOM 701 O O . GLY A 1 97 ? 46.108 8.220 -3.606 1.00 27.46 310 GLY A O 1
ATOM 702 N N . GLU A 1 98 ? 44.037 8.265 -2.724 1.00 24.98 311 GLU A N 1
ATOM 703 C CA . GLU A 1 98 ? 44.497 8.842 -1.474 1.00 24.86 311 GLU A CA 1
ATOM 704 C C . GLU A 1 98 ? 44.741 7.865 -0.333 1.00 23.19 311 GLU A C 1
ATOM 705 O O . GLU A 1 98 ? 45.226 8.272 0.728 1.00 22.72 311 GLU A O 1
ATOM 711 N N . THR A 1 99 ? 44.372 6.594 -0.531 1.00 21.70 312 THR A N 1
ATOM 712 C CA . THR A 1 99 ? 44.563 5.581 0.505 1.00 21.24 312 THR A CA 1
ATOM 713 C C . THR A 1 99 ? 46.081 5.374 0.748 1.00 20.90 312 THR A C 1
ATOM 714 O O . THR A 1 99 ? 46.903 5.669 -0.129 1.00 21.10 312 THR A O 1
ATOM 718 N N . LEU A 1 100 ? 46.417 4.851 1.924 1.00 20.76 313 LEU A N 1
ATOM 719 C CA . LEU A 1 100 ? 47.820 4.466 2.199 1.00 20.94 313 LEU A CA 1
ATOM 720 C C . LEU A 1 100 ? 48.393 3.558 1.101 1.00 21.29 313 LEU A C 1
ATOM 721 O O . LEU A 1 100 ? 49.479 3.839 0.566 1.00 21.00 313 LEU A O 1
ATOM 726 N N . LEU A 1 101 ? 47.661 2.509 0.737 1.00 21.95 314 LEU A N 1
ATOM 727 C CA . LEU A 1 101 ? 48.091 1.599 -0.308 1.00 23.14 314 LEU A CA 1
ATOM 728 C C . LEU A 1 101 ? 48.341 2.322 -1.611 1.00 23.72 314 LEU A C 1
ATOM 729 O O . LEU A 1 101 ? 49.387 2.104 -2.252 1.00 23.27 314 LEU A O 1
ATOM 734 N N . ALA A 1 102 ? 47.413 3.200 -2.009 1.00 22.98 315 ALA A N 1
ATOM 735 C CA . ALA A 1 102 ? 47.578 3.924 -3.266 1.00 23.73 315 ALA A CA 1
ATOM 736 C C . ALA A 1 102 ? 48.793 4.845 -3.225 1.00 23.89 315 ALA A C 1
ATOM 737 O O . ALA A 1 102 ? 49.444 5.039 -4.255 1.00 24.34 315 ALA A O 1
ATOM 739 N N . GLN A 1 103 ? 49.086 5.413 -2.057 1.00 23.31 316 GLN A N 1
ATOM 740 C CA . GLN A 1 103 ? 50.233 6.335 -1.900 1.00 24.37 316 GLN A CA 1
ATOM 741 C C . GLN A 1 103 ? 51.550 5.568 -2.019 1.00 23.40 316 GLN A C 1
ATOM 742 O O . GLN A 1 103 ? 52.504 6.072 -2.596 1.00 24.18 316 GLN A O 1
ATOM 748 N N . ILE A 1 104 ? 51.591 4.358 -1.465 1.00 23.27 317 ILE A N 1
ATOM 749 C CA . ILE A 1 104 ? 52.779 3.478 -1.584 1.00 23.00 317 ILE A CA 1
ATOM 750 C C . ILE A 1 104 ? 53.019 3.173 -3.080 1.00 23.89 317 ILE A C 1
ATOM 751 O O . ILE A 1 104 ? 54.144 3.332 -3.615 1.00 23.51 317 ILE A O 1
ATOM 756 N N . VAL A 1 105 ? 51.957 2.730 -3.752 1.00 24.15 318 VAL A N 1
ATOM 757 C CA . VAL A 1 105 ? 52.032 2.440 -5.177 1.00 24.85 318 VAL A CA 1
ATOM 758 C C . VAL A 1 105 ? 52.560 3.631 -5.973 1.00 26.13 318 VAL A C 1
ATOM 759 O O . VAL A 1 105 ? 53.481 3.465 -6.806 1.00 26.87 318 VAL A O 1
ATOM 763 N N . LYS A 1 106 ? 51.995 4.813 -5.716 1.00 26.27 319 LYS A N 1
ATOM 764 C CA . LYS A 1 106 ? 52.388 6.054 -6.394 1.00 28.44 319 LYS A CA 1
ATOM 765 C C . LYS A 1 106 ? 53.859 6.409 -6.142 1.00 27.66 319 LYS A C 1
ATOM 766 O O . LYS A 1 106 ? 54.579 6.814 -7.072 1.00 28.21 319 LYS A O 1
ATOM 772 N N . LEU A 1 107 ? 54.278 6.296 -4.886 1.00 27.85 320 LEU A N 1
ATOM 773 C CA . LEU A 1 107 ? 55.678 6.545 -4.491 1.00 27.63 320 LEU A CA 1
ATOM 774 C C . LEU A 1 107 ? 56.594 5.687 -5.385 1.00 27.94 320 LEU A C 1
ATOM 775 O O . LEU A 1 107 ? 57.471 6.214 -6.072 1.00 27.05 320 LEU A O 1
ATOM 780 N N . VAL A 1 108 ? 56.351 4.379 -5.403 1.00 27.90 321 VAL A N 1
ATOM 781 C CA . VAL A 1 108 ? 57.144 3.439 -6.215 1.00 28.86 321 VAL A CA 1
ATOM 782 C C . VAL A 1 108 ? 57.037 3.737 -7.721 1.00 30.15 321 VAL A C 1
ATOM 783 O O . VAL A 1 108 ? 58.054 3.851 -8.407 1.00 30.02 321 VAL A O 1
ATOM 787 N N . GLU A 1 109 ? 55.816 3.878 -8.234 1.00 31.07 322 GLU A N 1
ATOM 788 C CA . GLU A 1 109 ? 55.628 4.166 -9.654 1.00 33.12 322 GLU A CA 1
ATOM 789 C C . GLU A 1 109 ? 56.355 5.440 -10.086 1.00 32.84 322 GLU A C 1
ATOM 790 O O . GLU A 1 109 ? 57.061 5.436 -11.108 1.00 33.66 322 GLU A O 1
ATOM 796 N N . ASP A 1 110 ? 56.190 6.518 -9.317 1.00 33.30 323 ASP A N 1
ATOM 797 C CA . ASP A 1 110 ? 56.866 7.791 -9.581 1.00 34.04 323 ASP A CA 1
ATOM 798 C C . ASP A 1 110 ? 58.393 7.638 -9.590 1.00 34.46 323 ASP A C 1
ATOM 799 O O . ASP A 1 110 ? 59.064 8.094 -10.527 1.00 34.40 323 ASP A O 1
ATOM 804 N N . ALA A 1 111 ? 58.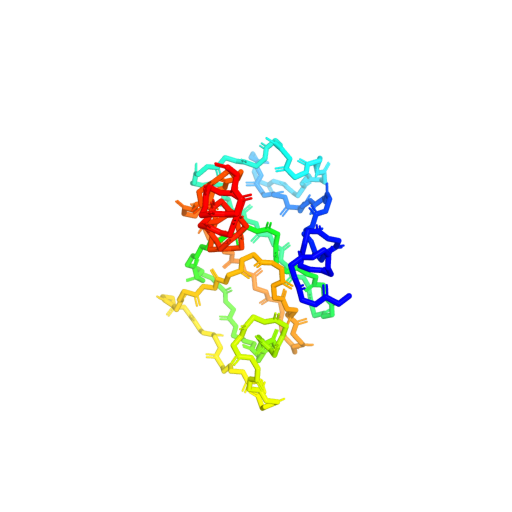930 7.009 -8.541 1.00 34.34 324 ALA A N 1
ATOM 805 C CA . ALA A 1 111 ? 60.390 6.870 -8.389 1.00 34.89 324 ALA A CA 1
ATOM 806 C C . ALA A 1 111 ? 60.990 6.018 -9.507 1.00 35.38 324 ALA A C 1
ATOM 807 O O . ALA A 1 111 ? 62.038 6.349 -10.064 1.00 34.98 324 ALA A O 1
ATOM 809 N N . MET A 1 112 ? 60.308 4.931 -9.837 1.00 36.35 325 MET A N 1
ATOM 810 C CA . MET A 1 112 ? 60.787 3.990 -10.837 1.00 38.55 325 MET A CA 1
ATOM 811 C C . MET A 1 112 ? 60.286 4.354 -12.243 1.00 39.84 325 MET A C 1
ATOM 812 O O . MET A 1 112 ? 60.578 3.648 -13.206 1.00 40.61 325 MET A O 1
ATOM 817 N N . GLY A 1 113 ? 59.540 5.457 -12.345 1.00 41.10 326 GLY A N 1
ATOM 818 C CA . GLY A 1 113 ? 59.005 5.945 -13.620 1.00 42.57 326 GLY A CA 1
ATOM 819 C C . GLY A 1 113 ? 59.821 7.081 -14.208 1.00 43.76 326 GLY A C 1
ATOM 820 O O . GLY A 1 113 ? 59.742 8.242 -13.783 1.00 44.42 326 GLY A O 1
#

Nearest PDB structures (foldseek):
  2voy-assembly1_F  TM=1.009E+00  e=7.941E-21  Archaeoglobus fulgidus
  3j09-assembly1_A  TM=9.854E-01  e=2.947E-17  Archaeoglobus fulgidus
  7r0i-assembly1_A  TM=9.608E-01  e=3.685E-17  Archaeoglobus fulgidus
  4umw-assembly1_A  TM=9.213E-01  e=1.402E-10  Shigella sonnei
  4umv-assembly1_A  TM=8.673E-01  e=7.427E-09  Shigella sonnei

InterPro domains:
  IPR001757 P-type ATPase [TIGR01494] (194-694)
  IPR006121 Heavy metal-associated domain, HMA [PF00403] (19-79)
  IPR006121 Heavy metal-associated domain, HMA [PS50846] (16-82)
  IPR006121 Heavy metal-associated domain, HMA [PS50846] (740-801)
  IPR006121 Heavy metal-associated domain, HMA [cd00371] (19-81)
  IPR006121 Heavy metal-ass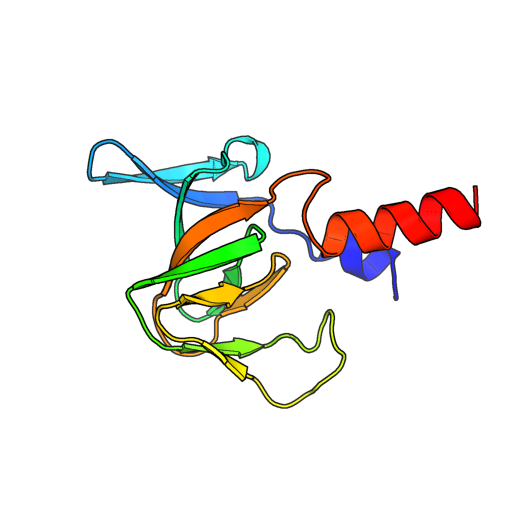ociated domain, HMA [cd00371] (743-801)
  IPR006122 Heavy metal-associated domain, copper ion-binding [TIGR00003] (19-81)
  IPR008250 P-type ATPase, A domain superfamily [SSF81653] (225-321)
  IPR017969 Heavy-metal-associated, conserved site [PS01047] (746-774)
  IPR018303 P-type ATPase, phosphorylation site [PS00154] (424-430)
  IPR023214 HAD superfamily [G3DSA:3.40.50.1000] (413-666)
  IPR023298 P-type ATPase, transmembrane domain superfamily [SSF81665] (187-689)
  IPR023299 P-type ATPase, cytoplasmic domain N [G3DSA:3.40.1110.10] (433-550)
  IPR027256 P-type ATPase, subfamily IB [TIGR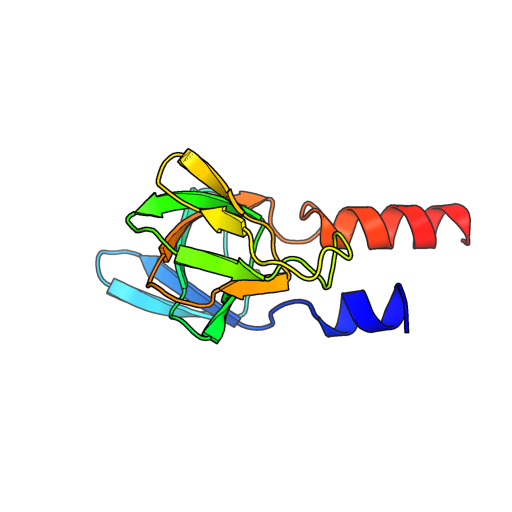01525] (158-725)
  IPR036163 Heavy metal-associated domain superfamily [SSF55008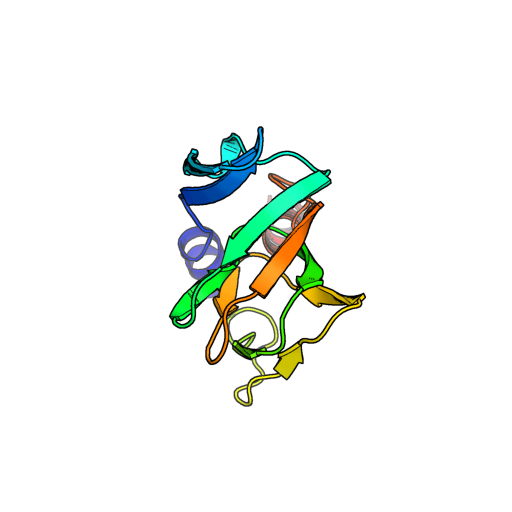] (14-82)
  IPR036163 Heavy metal-associated domain superfamily [SSF55008] (741-802)
  IPR036412 HAD-like superfamily [SSF56784] (421-723)
  IPR044492 P-type ATPase, haloacid dehalogenase domain [SFLDF00027] (403-668)
  IPR059000 P-type ATPase, A domain [PF00122] (222-322)

Radius of gyration: 13.6 Å; Cα contacts (8 Å, |Δi|>4): 266; chains: 1; bounding box: 41×22×32 Å